Protein AF-A0A973B1T1-F1 (afdb_monomer_lite)

pLDDT: mean 95.7, std 5.79, range [50.47, 98.44]

Secondary structure (DSSP, 8-state):
-PPPHHHHHHHHHHHH-HHHHHHHHTS-HHHHHHHHTT-S---HHHHHHHHHHHHHHHHHTTTS-HHHHHHHHHS--GGGTT--HHHHHH-

Structure (mmCIF, N/CA/C/O backbone):
data_AF-A0A973B1T1-F1
#
_entry.id   AF-A0A973B1T1-F1
#
loop_
_atom_site.group_PDB
_atom_site.id
_atom_site.type_symbol
_atom_site.label_atom_id
_atom_site.label_alt_id
_atom_site.label_comp_id
_atom_site.label_asym_id
_atom_site.label_entity_id
_atom_site.label_seq_id
_atom_site.pdbx_PDB_ins_code
_atom_site.Cartn_x
_atom_site.Cartn_y
_atom_site.Cartn_z
_atom_site.occupancy
_atom_site.B_iso_or_equiv
_atom_site.auth_seq_id
_atom_site.auth_comp_id
_atom_site.auth_asym_id
_atom_site.auth_atom_id
_atom_site.pdbx_PDB_model_num
ATOM 1 N N . MET A 1 1 ? -19.689 -1.385 -6.172 1.00 50.47 1 MET A N 1
ATOM 2 C CA . MET A 1 1 ? -19.547 -0.667 -4.889 1.00 50.47 1 MET A CA 1
ATOM 3 C C . MET A 1 1 ? -18.131 -0.135 -4.844 1.00 50.47 1 MET A C 1
ATOM 5 O O . MET A 1 1 ? -17.247 -0.829 -5.323 1.00 50.47 1 MET A O 1
ATOM 9 N N . GLN A 1 2 ? -17.937 1.110 -4.422 1.00 73.81 2 GLN A N 1
ATOM 10 C CA . GLN A 1 2 ? -16.603 1.687 -4.277 1.00 73.81 2 GLN A CA 1
ATOM 11 C C . GLN A 1 2 ? -16.154 1.395 -2.844 1.00 73.81 2 GLN A C 1
ATOM 13 O O . GLN A 1 2 ? -16.891 1.745 -1.925 1.00 73.81 2 GLN A O 1
ATOM 18 N N . ASP A 1 3 ? -15.020 0.715 -2.667 1.00 90.94 3 ASP A N 1
ATOM 19 C CA . ASP A 1 3 ? -14.549 0.319 -1.336 1.00 90.94 3 ASP A CA 1
ATOM 20 C C . ASP A 1 3 ? -14.304 1.559 -0.459 1.00 90.94 3 ASP A C 1
ATOM 22 O O . ASP A 1 3 ? -13.772 2.594 -0.905 1.00 90.94 3 ASP A O 1
ATOM 26 N N . SER A 1 4 ? -14.733 1.464 0.796 1.00 95.75 4 SER A N 1
ATOM 27 C CA . SER A 1 4 ? -14.512 2.487 1.811 1.00 95.75 4 SER A CA 1
ATOM 28 C C . SER A 1 4 ? -13.020 2.631 2.117 1.00 95.75 4 SER A C 1
ATOM 30 O O . SER A 1 4 ? -12.214 1.728 1.892 1.00 95.75 4 SER A O 1
ATOM 32 N N . THR A 1 5 ? -12.62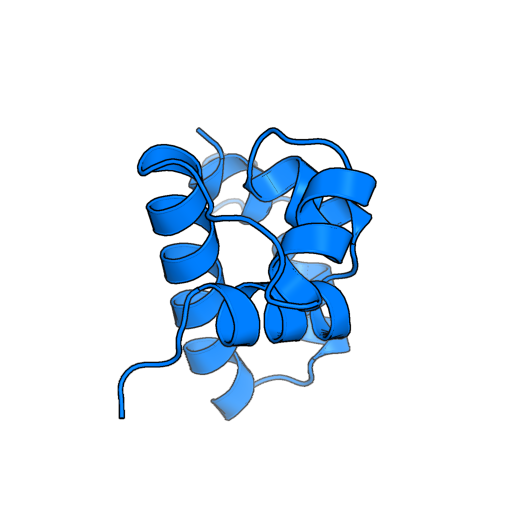0 3.778 2.663 1.00 96.31 5 THR A N 1
ATOM 33 C CA . THR A 1 5 ? -11.218 4.005 3.047 1.00 96.31 5 THR A CA 1
ATOM 34 C C . THR A 1 5 ? -10.734 3.012 4.105 1.00 96.31 5 THR A C 1
ATOM 36 O O . THR A 1 5 ? -9.561 2.648 4.091 1.00 96.31 5 THR A O 1
ATOM 39 N N . ALA A 1 6 ? -11.629 2.531 4.972 1.00 97.56 6 ALA A N 1
ATOM 40 C CA . ALA A 1 6 ? -11.335 1.501 5.963 1.00 97.56 6 ALA A CA 1
ATOM 41 C C . ALA A 1 6 ? -11.078 0.130 5.319 1.00 97.56 6 ALA A C 1
ATOM 43 O O . ALA A 1 6 ? -10.076 -0.509 5.635 1.00 97.56 6 ALA A O 1
ATOM 44 N N . GLU A 1 7 ? -11.928 -0.291 4.375 1.00 98.12 7 GLU A N 1
ATOM 45 C CA . GLU A 1 7 ? -11.747 -1.543 3.620 1.00 98.12 7 GLU A CA 1
ATOM 46 C C . GLU A 1 7 ? -10.447 -1.516 2.813 1.00 98.12 7 GLU A C 1
ATOM 48 O O . GLU A 1 7 ? -9.677 -2.474 2.837 1.00 98.12 7 GLU A O 1
ATOM 53 N N . ILE A 1 8 ? -10.149 -0.384 2.171 1.00 98.12 8 ILE A N 1
ATOM 54 C CA . ILE A 1 8 ? -8.900 -0.189 1.433 1.00 98.12 8 ILE A CA 1
ATOM 55 C C . ILE A 1 8 ? -7.687 -0.247 2.372 1.00 98.12 8 ILE A C 1
ATOM 57 O O . ILE A 1 8 ? -6.700 -0.919 2.070 1.00 98.12 8 ILE A O 1
ATOM 61 N N . ALA A 1 9 ? -7.742 0.438 3.518 1.00 98.06 9 ALA A N 1
ATOM 62 C CA . ALA A 1 9 ? -6.656 0.421 4.493 1.00 98.06 9 ALA A CA 1
ATOM 63 C C . ALA A 1 9 ? -6.422 -0.987 5.062 1.00 98.06 9 ALA A C 1
ATOM 65 O O . ALA A 1 9 ? -5.271 -1.397 5.210 1.00 98.06 9 ALA A O 1
ATOM 66 N N . ALA A 1 10 ? -7.492 -1.738 5.340 1.00 98.38 10 ALA A N 1
ATOM 67 C CA . ALA A 1 10 ? -7.410 -3.126 5.784 1.00 98.38 10 ALA A CA 1
ATOM 68 C C . ALA A 1 10 ? -6.782 -4.025 4.713 1.00 98.38 10 ALA A C 1
ATOM 70 O O . ALA A 1 10 ? -5.823 -4.734 5.005 1.00 98.38 10 ALA A O 1
ATOM 71 N N . PHE A 1 11 ? -7.240 -3.921 3.464 1.00 98.44 11 PHE A N 1
ATOM 72 C CA . PHE A 1 11 ?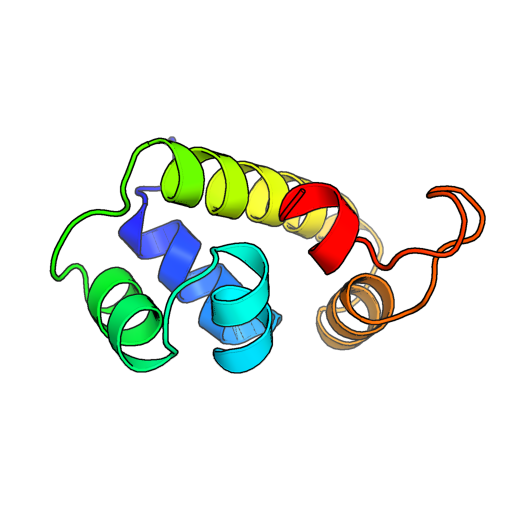 -6.695 -4.684 2.342 1.00 98.44 11 PHE A CA 1
ATOM 73 C C . PHE A 1 11 ? -5.192 -4.439 2.149 1.00 98.44 11 PHE A C 1
ATOM 75 O O . PHE A 1 11 ? -4.401 -5.380 2.091 1.00 98.44 11 PHE A O 1
ATOM 82 N N . LEU A 1 12 ? -4.770 -3.170 2.099 1.00 98.25 12 LEU A N 1
ATOM 83 C CA . LEU A 1 12 ? -3.355 -2.833 1.933 1.00 98.25 12 LEU A CA 1
ATOM 84 C C . LEU A 1 12 ? -2.525 -3.302 3.128 1.00 98.25 12 LEU A C 1
ATOM 86 O O . LEU A 1 12 ? -1.459 -3.884 2.938 1.00 98.25 12 LEU A O 1
ATOM 90 N N . ARG A 1 13 ? -3.025 -3.131 4.356 1.00 98.06 13 ARG A N 1
ATOM 91 C CA . ARG A 1 13 ? -2.358 -3.655 5.552 1.00 98.06 13 ARG A CA 1
ATOM 92 C C . ARG A 1 13 ? -2.168 -5.170 5.464 1.00 98.06 13 ARG A C 1
ATOM 94 O O . ARG A 1 13 ? -1.092 -5.649 5.813 1.00 98.06 13 ARG A O 1
ATOM 101 N N . ASP A 1 14 ? -3.173 -5.902 4.999 1.00 98.25 14 ASP A N 1
ATOM 102 C CA . ASP A 1 14 ? -3.165 -7.365 4.972 1.00 98.25 14 ASP A CA 1
ATOM 103 C C . ASP A 1 14 ? -2.310 -7.932 3.826 1.00 98.25 14 ASP A C 1
ATOM 105 O O . ASP A 1 14 ? -1.780 -9.035 3.949 1.00 98.25 14 ASP A O 1
ATOM 109 N N . HIS A 1 15 ? -2.135 -7.198 2.721 1.00 98.19 15 HIS A N 1
ATOM 110 C CA . HIS A 1 15 ? -1.390 -7.684 1.549 1.00 98.19 15 HIS A CA 1
ATOM 111 C C . HIS A 1 15 ? -0.005 -7.058 1.368 1.00 98.19 15 HIS A C 1
ATOM 113 O O . HIS A 1 15 ? 0.932 -7.749 0.971 1.00 98.19 15 HIS A O 1
ATOM 119 N N . LEU A 1 16 ? 0.161 -5.774 1.685 1.00 97.69 16 LEU A N 1
ATOM 120 C CA . LEU A 1 16 ? 1.459 -5.090 1.669 1.00 97.69 16 LEU A CA 1
ATOM 121 C C . LEU A 1 16 ? 2.162 -5.150 3.031 1.00 97.69 16 LEU A C 1
ATOM 123 O O . LEU A 1 16 ? 3.395 -5.123 3.111 1.00 97.69 16 LEU A O 1
ATOM 127 N N . GLY A 1 17 ? 1.391 -5.277 4.109 1.00 97.88 17 GLY A N 1
ATOM 128 C CA . GLY A 1 17 ? 1.877 -5.166 5.476 1.00 97.88 17 GLY A CA 1
ATOM 129 C C . GLY A 1 17 ? 1.716 -3.749 6.027 1.00 97.88 17 GLY A C 1
ATOM 130 O O . GLY A 1 17 ? 1.755 -2.747 5.306 1.00 97.88 17 GLY A O 1
ATOM 131 N N . ALA A 1 18 ? 1.577 -3.656 7.350 1.00 97.56 18 ALA A N 1
ATOM 132 C CA . ALA A 1 18 ? 1.304 -2.391 8.024 1.00 97.56 18 ALA A CA 1
ATOM 133 C C . ALA A 1 18 ? 2.441 -1.360 7.880 1.00 97.56 18 ALA A C 1
ATOM 135 O O . ALA A 1 18 ? 2.165 -0.175 7.736 1.00 97.56 18 ALA A O 1
ATOM 136 N N . GLN A 1 19 ? 3.708 -1.797 7.869 1.00 97.81 19 GLN A N 1
ATOM 137 C CA . GLN A 1 19 ? 4.858 -0.895 7.698 1.00 97.81 19 GLN A CA 1
ATOM 138 C C . GLN A 1 19 ? 4.901 -0.253 6.310 1.00 97.81 19 GLN A C 1
ATOM 140 O O . GLN A 1 19 ? 5.124 0.949 6.205 1.00 97.81 19 GLN A O 1
ATOM 145 N N . LEU A 1 20 ? 4.656 -1.032 5.254 1.00 97.19 20 LEU A N 1
ATOM 146 C CA . LEU A 1 20 ? 4.693 -0.509 3.889 1.00 97.19 20 LEU A CA 1
ATOM 147 C C . LEU A 1 20 ? 3.513 0.432 3.631 1.00 97.19 20 LEU A C 1
ATOM 149 O O . LEU A 1 20 ? 3.678 1.490 3.037 1.00 97.19 20 LEU A O 1
ATOM 153 N N . THR A 1 21 ? 2.340 0.093 4.172 1.00 98.00 21 THR A N 1
ATOM 154 C CA . THR A 1 21 ? 1.152 0.960 4.121 1.00 98.00 21 THR A CA 1
ATOM 155 C C . THR A 1 21 ? 1.368 2.269 4.892 1.00 98.00 21 THR A C 1
ATOM 157 O O . THR A 1 21 ? 0.914 3.326 4.459 1.00 98.00 21 THR A O 1
ATOM 160 N N . ALA A 1 22 ? 2.079 2.221 6.022 1.00 98.00 22 ALA A N 1
ATOM 161 C CA . ALA A 1 22 ? 2.441 3.398 6.811 1.00 98.00 22 ALA A CA 1
ATOM 162 C C . ALA A 1 22 ? 3.412 4.315 6.049 1.00 98.00 22 ALA A C 1
ATOM 164 O O . ALA A 1 22 ? 3.154 5.512 5.939 1.00 98.00 22 ALA A O 1
ATOM 165 N N . LEU A 1 23 ? 4.458 3.742 5.440 1.00 96.88 23 LEU A N 1
ATOM 166 C CA . LEU A 1 23 ? 5.390 4.469 4.572 1.00 96.88 23 LEU A CA 1
ATOM 167 C C . LEU A 1 23 ? 4.661 5.137 3.399 1.00 96.88 23 LEU A C 1
ATOM 169 O O . LEU A 1 23 ? 4.812 6.335 3.186 1.00 96.88 23 LEU A O 1
ATOM 173 N N . LEU A 1 24 ? 3.810 4.381 2.699 1.00 96.25 24 LEU A N 1
ATOM 174 C CA . LEU A 1 24 ? 2.993 4.865 1.584 1.00 96.25 24 LEU A CA 1
ATOM 175 C C . LEU A 1 24 ? 2.167 6.103 1.957 1.00 96.25 24 LEU A C 1
ATOM 177 O O . LEU A 1 24 ? 1.938 6.971 1.124 1.00 96.25 24 LEU A O 1
ATOM 181 N N . THR A 1 25 ? 1.663 6.162 3.191 1.00 96.69 25 THR A N 1
ATOM 182 C CA . THR A 1 25 ? 0.701 7.181 3.635 1.00 96.69 25 THR A CA 1
ATOM 183 C C . THR A 1 25 ? 1.313 8.296 4.470 1.00 96.69 25 THR A C 1
ATOM 185 O O . THR A 1 25 ? 0.593 9.243 4.787 1.00 96.69 25 THR A O 1
ATOM 188 N N . ASP A 1 26 ? 2.615 8.230 4.756 1.00 96.69 26 ASP A N 1
ATOM 189 C CA . ASP A 1 26 ? 3.331 9.159 5.638 1.00 96.69 26 ASP A CA 1
ATOM 190 C C . ASP A 1 26 ? 2.663 9.286 7.023 1.00 96.69 26 ASP A C 1
ATOM 192 O O . ASP A 1 26 ? 2.408 10.370 7.553 1.00 96.69 26 ASP A O 1
ATOM 196 N N . VAL A 1 27 ? 2.294 8.139 7.600 1.00 97.06 27 VAL A N 1
ATOM 197 C CA . VAL A 1 27 ? 1.754 8.041 8.963 1.00 97.06 27 VAL A CA 1
ATOM 198 C C . VAL A 1 27 ? 2.393 6.880 9.712 1.00 97.06 27 VAL A C 1
ATOM 200 O O . VAL A 1 27 ? 3.095 6.052 9.142 1.00 97.06 27 VAL A O 1
ATOM 203 N N . ASP A 1 28 ? 2.140 6.787 11.012 1.00 98.00 28 ASP A N 1
ATOM 204 C CA . ASP A 1 28 ? 2.588 5.655 11.811 1.00 98.00 28 ASP A CA 1
ATOM 205 C C . ASP A 1 28 ? 1.704 4.398 11.609 1.00 98.00 28 ASP A C 1
ATOM 207 O O . ASP A 1 28 ? 0.525 4.463 11.247 1.00 98.00 28 ASP A O 1
ATOM 211 N N . VAL A 1 29 ? 2.266 3.225 11.917 1.00 98.25 29 VAL A N 1
ATOM 212 C CA . VAL A 1 29 ? 1.580 1.920 11.827 1.00 98.25 29 VAL A CA 1
ATOM 213 C C . VAL A 1 29 ? 0.305 1.856 12.679 1.00 98.25 29 VAL A C 1
ATOM 215 O O . VAL A 1 29 ? -0.661 1.189 12.304 1.00 98.25 29 VAL A O 1
ATOM 218 N N . ARG A 1 30 ? 0.260 2.546 13.826 1.00 98.12 30 ARG A N 1
ATOM 219 C CA . ARG A 1 30 ? -0.922 2.558 14.698 1.00 98.12 30 ARG A CA 1
ATOM 220 C C . ARG A 1 30 ? -2.070 3.318 14.036 1.00 98.12 30 ARG A C 1
ATOM 222 O O . ARG A 1 30 ? -3.212 2.881 14.147 1.00 98.12 30 ARG A O 1
ATOM 229 N N . THR A 1 31 ? -1.780 4.396 13.316 1.00 98.12 31 THR A N 1
ATOM 230 C CA . THR A 1 31 ? -2.754 5.137 12.512 1.00 98.12 31 THR A CA 1
ATOM 231 C C . THR A 1 31 ? -3.319 4.270 11.384 1.00 98.12 31 THR A C 1
ATOM 233 O O . THR A 1 31 ? -4.539 4.224 11.237 1.00 98.12 31 THR A O 1
ATOM 236 N N . VAL A 1 32 ? -2.479 3.509 10.671 1.00 98.00 32 VAL A N 1
ATOM 237 C CA . VAL A 1 32 ? -2.939 2.537 9.656 1.00 98.00 32 VAL A CA 1
ATOM 238 C C . VAL A 1 32 ? -3.849 1.472 10.269 1.00 98.00 32 VAL A C 1
ATOM 240 O O . VAL A 1 32 ? -4.929 1.206 9.746 1.00 98.00 32 VAL A O 1
ATOM 243 N N . ASN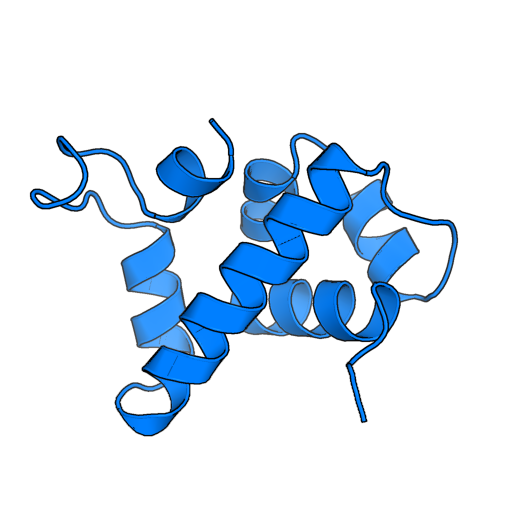 A 1 33 ? -3.452 0.885 11.402 1.00 98.00 33 ASN A N 1
ATOM 244 C CA . ASN A 1 33 ? -4.260 -0.126 12.091 1.00 98.00 33 ASN A CA 1
ATOM 245 C C . ASN A 1 33 ? -5.618 0.423 12.539 1.00 98.00 33 ASN A C 1
ATOM 247 O O . ASN A 1 33 ? -6.616 -0.287 12.451 1.00 98.00 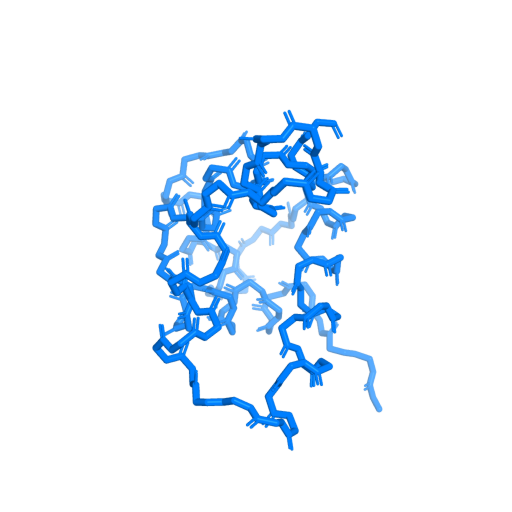33 ASN A O 1
ATOM 251 N N . ARG A 1 34 ? -5.655 1.683 12.985 1.00 98.06 34 ARG A N 1
ATOM 252 C CA . ARG A 1 34 ? -6.885 2.376 13.369 1.00 98.06 34 ARG A CA 1
ATOM 253 C C . ARG A 1 34 ? -7.815 2.542 12.160 1.00 98.06 34 ARG A C 1
ATOM 255 O O . ARG A 1 34 ? -8.965 2.128 12.228 1.00 98.06 34 ARG A O 1
ATOM 262 N N . TRP A 1 35 ? -7.302 3.016 11.020 1.00 97.69 35 TRP A N 1
ATOM 263 C CA . TRP A 1 35 ? -8.097 3.113 9.785 1.00 97.69 35 TRP A CA 1
ATOM 264 C C . TRP A 1 35 ? -8.627 1.755 9.317 1.00 97.69 35 TRP A C 1
ATOM 266 O O . TRP A 1 35 ? -9.799 1.648 8.972 1.00 97.69 35 TRP A O 1
ATOM 276 N N . ALA A 1 36 ? -7.798 0.708 9.359 1.00 97.50 36 ALA A N 1
ATOM 277 C CA . ALA A 1 36 ? -8.201 -0.655 9.009 1.00 97.50 36 ALA A CA 1
ATOM 278 C C . ALA A 1 36 ? -9.271 -1.236 9.956 1.00 97.50 36 ALA A C 1
ATOM 280 O O . ALA A 1 36 ? -10.005 -2.141 9.570 1.00 97.50 36 ALA A O 1
ATOM 281 N N . ALA A 1 37 ? -9.374 -0.725 11.186 1.00 97.19 37 ALA A N 1
ATOM 282 C CA . ALA A 1 37 ? -10.444 -1.056 12.128 1.00 97.19 37 ALA A CA 1
ATOM 283 C C . ALA A 1 37 ? -11.723 -0.217 11.912 1.00 97.19 37 ALA A C 1
ATOM 285 O O . ALA A 1 37 ? -12.678 -0.353 12.672 1.00 97.19 37 ALA A O 1
ATOM 286 N N . GLY A 1 38 ? -11.752 0.663 10.904 1.00 96.69 38 GLY A N 1
ATOM 287 C CA . GLY A 1 38 ? -12.843 1.620 10.690 1.00 96.69 38 GLY A CA 1
ATOM 288 C C . GLY A 1 38 ? -12.823 2.801 11.661 1.00 96.69 38 GLY A C 1
ATOM 289 O O . GLY A 1 38 ? -13.784 3.564 11.736 1.00 96.69 38 GLY A O 1
ATOM 290 N N . GLU A 1 39 ? -11.735 2.969 12.411 1.00 96.31 39 GLU A N 1
ATOM 291 C CA . GLU A 1 39 ? -11.574 4.040 13.380 1.00 96.31 39 GLU A CA 1
ATOM 292 C C . GLU A 1 39 ? -10.810 5.226 12.758 1.00 96.31 39 GLU A C 1
ATOM 294 O O . GLU A 1 39 ? -9.674 5.131 12.281 1.00 96.31 39 GLU A O 1
ATOM 299 N N . GLY A 1 40 ? -11.428 6.406 12.805 1.00 92.31 40 GLY A N 1
ATOM 300 C CA . GLY A 1 40 ? -10.872 7.614 12.198 1.00 92.31 40 GLY A CA 1
ATOM 301 C C . GLY A 1 40 ? -10.877 7.587 10.666 1.00 92.31 40 GLY A C 1
ATOM 302 O O . GLY A 1 40 ? -11.199 6.590 10.029 1.00 92.31 40 GLY A O 1
ATOM 303 N N . CYS A 1 41 ? -10.518 8.720 10.066 1.00 90.44 41 CYS A N 1
ATOM 304 C CA . CYS A 1 41 ? -10.499 8.885 8.616 1.00 90.44 41 CYS A CA 1
ATOM 305 C C . CYS A 1 41 ? -9.099 9.319 8.159 1.00 90.44 41 CYS A C 1
ATOM 307 O O . CYS A 1 41 ? -8.466 10.128 8.856 1.00 90.44 41 CYS A O 1
ATOM 309 N N . PRO A 1 42 ? -8.585 8.802 7.030 1.00 95.12 42 PRO A N 1
ATOM 310 C CA . PRO A 1 42 ? -7.401 9.364 6.405 1.00 95.12 42 PRO A CA 1
ATOM 311 C C . PRO A 1 42 ? -7.621 10.834 6.045 1.00 95.12 42 PRO A C 1
ATOM 313 O O . PRO A 1 42 ? -8.724 11.263 5.714 1.00 95.12 42 PRO A O 1
ATOM 316 N N . ARG A 1 43 ? -6.547 11.623 6.096 1.00 96.12 43 ARG A N 1
ATOM 317 C CA . ARG A 1 43 ? -6.550 12.956 5.478 1.00 96.12 43 ARG A CA 1
ATOM 318 C C . ARG A 1 43 ? -6.612 12.794 3.961 1.00 96.12 43 ARG A C 1
ATOM 320 O O . ARG A 1 43 ? -6.193 11.760 3.453 1.00 96.12 43 ARG A O 1
ATOM 327 N N . GLU A 1 44 ? -7.035 13.829 3.242 1.00 96.44 44 GLU A N 1
ATOM 328 C CA . GLU A 1 44 ? -7.195 13.775 1.780 1.00 96.44 44 GLU A CA 1
ATOM 329 C C . GLU A 1 44 ? -5.941 13.251 1.046 1.00 96.44 44 GLU A C 1
ATOM 331 O O . GLU A 1 44 ? -6.052 12.432 0.136 1.00 96.44 44 GLU A O 1
ATOM 336 N N . SER A 1 45 ? -4.738 13.660 1.467 1.00 96.25 45 SER A N 1
ATOM 337 C CA . SER A 1 45 ? -3.476 13.165 0.895 1.00 96.25 45 SER A CA 1
ATOM 338 C C . SER A 1 45 ? -3.272 11.663 1.125 1.00 96.25 45 SER A C 1
ATOM 340 O O . SER A 1 45 ? -2.985 10.924 0.186 1.00 96.25 45 SER A O 1
ATOM 342 N N . ALA A 1 46 ? -3.469 11.193 2.358 1.00 97.31 46 ALA A N 1
ATOM 343 C CA . ALA A 1 46 ? -3.370 9.778 2.702 1.00 97.31 46 ALA A CA 1
ATOM 344 C C . ALA A 1 46 ? -4.460 8.946 2.009 1.00 97.31 46 ALA A C 1
ATOM 346 O O . ALA A 1 46 ? -4.177 7.849 1.538 1.00 97.31 46 ALA A O 1
ATOM 347 N N . GLU A 1 47 ? -5.680 9.478 1.884 1.00 97.31 47 GLU A N 1
ATOM 348 C CA . GLU A 1 47 ? -6.767 8.836 1.146 1.00 97.31 47 GLU A CA 1
ATOM 349 C C . GLU A 1 47 ? -6.402 8.634 -0.331 1.00 97.31 47 GLU A C 1
ATOM 351 O O . GLU A 1 47 ? -6.561 7.535 -0.863 1.00 97.31 47 GLU A O 1
ATOM 356 N N . LYS A 1 48 ? -5.868 9.668 -0.994 1.00 97.25 48 LYS A N 1
ATOM 357 C CA . LYS A 1 48 ? -5.403 9.561 -2.386 1.00 97.25 48 LYS A CA 1
ATOM 358 C C . LYS A 1 48 ? -4.334 8.477 -2.533 1.00 97.25 48 LYS A C 1
ATOM 360 O O . LYS A 1 48 ? -4.438 7.650 -3.437 1.00 97.25 48 LYS A O 1
ATOM 365 N N . ARG A 1 49 ? -3.366 8.430 -1.612 1.00 97.88 49 ARG A N 1
ATOM 366 C CA . ARG A 1 49 ? -2.270 7.446 -1.604 1.00 97.88 49 ARG A CA 1
ATOM 367 C C . ARG A 1 49 ? -2.770 6.010 -1.427 1.00 97.88 49 ARG A C 1
ATOM 369 O O . ARG A 1 49 ? -2.421 5.149 -2.234 1.00 97.88 49 ARG A O 1
ATOM 376 N N . ILE A 1 50 ? -3.641 5.741 -0.445 1.00 97.44 50 ILE A N 1
ATOM 377 C CA . ILE A 1 50 ? -4.202 4.387 -0.268 1.00 97.44 50 ILE A CA 1
ATOM 378 C C . ILE A 1 50 ? -5.075 3.975 -1.455 1.00 97.44 50 ILE A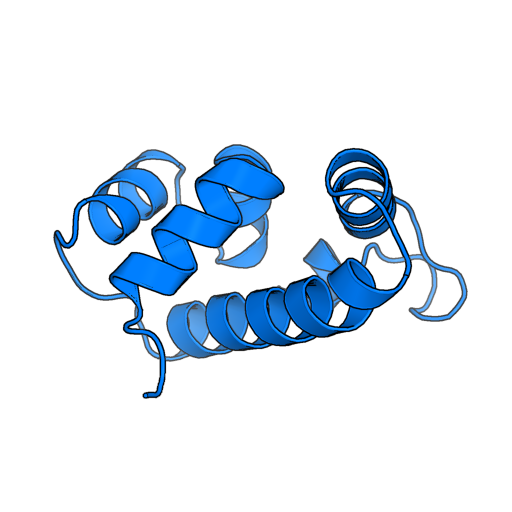 C 1
ATOM 380 O O . ILE A 1 50 ? -5.026 2.825 -1.879 1.00 97.44 50 ILE A O 1
ATOM 384 N N . ARG A 1 51 ? -5.842 4.900 -2.048 1.00 97.88 51 ARG A N 1
ATOM 385 C CA . ARG A 1 51 ? -6.654 4.589 -3.232 1.00 97.88 51 ARG A CA 1
ATOM 386 C C . ARG A 1 51 ? -5.781 4.269 -4.443 1.00 97.88 51 ARG A C 1
ATOM 388 O O . ARG A 1 51 ? -6.078 3.305 -5.142 1.00 97.88 51 ARG A O 1
ATOM 395 N N . ALA A 1 52 ? -4.703 5.021 -4.662 1.00 98.00 52 ALA A N 1
ATOM 396 C CA . ALA A 1 52 ? -3.755 4.764 -5.743 1.00 98.00 52 ALA A CA 1
ATOM 397 C C . ALA A 1 52 ? -3.078 3.393 -5.586 1.00 98.00 52 ALA A C 1
ATOM 399 O O . ALA A 1 52 ? -3.126 2.575 -6.504 1.00 98.00 52 ALA A O 1
ATOM 400 N N . ALA A 1 53 ? -2.528 3.092 -4.405 1.00 97.88 53 ALA A N 1
ATOM 401 C CA . ALA A 1 53 ? -1.899 1.795 -4.153 1.00 97.88 53 ALA A CA 1
ATOM 402 C C . ALA A 1 53 ? -2.888 0.632 -4.281 1.00 97.88 53 ALA A C 1
ATOM 404 O O . ALA A 1 53 ? -2.546 -0.400 -4.852 1.00 97.88 53 ALA A O 1
ATOM 405 N N . TYR A 1 54 ? -4.124 0.806 -3.809 1.00 98.12 54 TYR A N 1
ATOM 406 C CA . TYR A 1 54 ? -5.176 -0.196 -3.958 1.00 98.12 54 TYR A CA 1
ATOM 407 C C . TYR A 1 54 ? -5.498 -0.479 -5.422 1.00 98.12 54 TYR A C 1
ATOM 409 O O . TYR A 1 54 ? -5.549 -1.636 -5.825 1.00 98.12 54 TYR A O 1
ATOM 417 N N . GLN A 1 55 ? -5.649 0.562 -6.242 1.00 97.38 55 GLN A N 1
ATOM 418 C CA . GLN A 1 55 ? -5.902 0.404 -7.675 1.00 97.38 55 GLN A CA 1
ATOM 419 C C . GLN A 1 55 ? -4.761 -0.335 -8.379 1.00 97.38 55 GLN A C 1
ATOM 421 O O . GLN A 1 55 ? -5.021 -1.264 -9.142 1.00 97.38 55 GLN A O 1
ATOM 426 N N . VAL A 1 56 ? -3.508 0.029 -8.087 1.00 96.94 56 VAL A N 1
ATOM 427 C CA . VAL A 1 56 ? -2.327 -0.654 -8.637 1.00 96.94 56 VAL A CA 1
ATOM 428 C C . VAL A 1 56 ? -2.290 -2.117 -8.196 1.00 96.94 56 VAL A C 1
ATOM 430 O O . VAL A 1 56 ? -2.119 -3.002 -9.030 1.00 96.94 56 VAL A O 1
ATOM 433 N N . PHE A 1 57 ? -2.512 -2.395 -6.909 1.00 97.75 57 PHE A N 1
ATOM 434 C CA . PHE A 1 57 ? -2.521 -3.763 -6.395 1.00 97.75 57 PHE A CA 1
ATOM 435 C C . PHE A 1 57 ? -3.600 -4.609 -7.079 1.00 97.75 57 PHE A C 1
ATOM 437 O O . PHE A 1 57 ? -3.310 -5.694 -7.576 1.00 97.75 57 PHE A O 1
ATOM 444 N N . ARG A 1 58 ? -4.837 -4.103 -7.153 1.00 97.12 58 ARG A N 1
ATOM 445 C CA . ARG A 1 58 ? -5.974 -4.808 -7.765 1.00 97.12 58 ARG A CA 1
ATOM 446 C C . ARG A 1 58 ? -5.777 -5.062 -9.257 1.00 97.12 58 ARG A C 1
ATOM 448 O O . ARG A 1 58 ? -6.241 -6.081 -9.757 1.00 97.12 58 ARG A O 1
ATOM 455 N N . LEU A 1 59 ? -5.081 -4.167 -9.960 1.00 96.81 59 LEU A N 1
ATOM 456 C CA . LEU A 1 59 ? -4.702 -4.382 -11.356 1.00 96.81 59 LEU A CA 1
ATOM 457 C C . LEU A 1 59 ? -3.720 -5.555 -11.494 1.00 96.81 59 LEU A C 1
ATOM 459 O O . LEU A 1 59 ? -3.884 -6.383 -12.385 1.00 96.81 59 LEU A O 1
ATOM 463 N N . LEU A 1 60 ? -2.722 -5.633 -10.610 1.00 96.69 60 LEU A N 1
ATOM 464 C CA . LEU A 1 60 ? -1.693 -6.675 -10.646 1.00 96.69 60 LEU A CA 1
ATOM 465 C C . LEU A 1 60 ? -2.196 -8.037 -10.149 1.00 96.69 60 LEU A C 1
ATOM 467 O O . LEU A 1 60 ? -1.703 -9.064 -10.603 1.00 96.69 60 LEU A O 1
ATOM 471 N N . GLU A 1 61 ? -3.200 -8.065 -9.273 1.00 96.00 61 GLU A N 1
ATOM 472 C CA . GLU A 1 61 ? -3.777 -9.295 -8.705 1.00 96.00 61 GLU A CA 1
ATOM 473 C C . GLU A 1 61 ? -4.416 -10.218 -9.761 1.00 96.00 61 GLU A C 1
ATOM 475 O O . GLU A 1 61 ? -4.570 -11.415 -9.534 1.00 96.00 61 GLU A O 1
ATOM 480 N N . GLY A 1 62 ? -4.737 -9.692 -10.950 1.00 94.88 62 GLY A N 1
ATOM 481 C CA . GLY A 1 62 ? -5.157 -10.502 -12.099 1.00 94.88 62 GLY A CA 1
ATOM 482 C C . GLY A 1 62 ? -4.027 -11.294 -12.773 1.00 94.88 62 GLY A C 1
ATOM 483 O O . GLY A 1 62 ? -4.311 -12.166 -13.593 1.00 94.88 62 GLY A O 1
ATOM 484 N N . PHE A 1 63 ? -2.766 -10.996 -12.448 1.00 96.81 63 PHE A N 1
ATOM 485 C CA . PHE A 1 63 ? -1.579 -11.537 -13.118 1.00 96.81 63 PHE A CA 1
ATOM 486 C C . PHE A 1 63 ? -0.590 -12.191 -12.151 1.00 96.81 63 PHE A C 1
ATOM 488 O O . PHE A 1 63 ? 0.072 -13.157 -12.519 1.00 96.81 63 PHE A O 1
ATOM 495 N N . GLU A 1 64 ? -0.492 -11.677 -10.927 1.00 97.62 64 GLU A N 1
ATOM 496 C CA . GLU A 1 64 ? 0.556 -12.025 -9.972 1.00 97.62 64 GLU A CA 1
ATOM 497 C C . GLU A 1 64 ? -0.012 -12.383 -8.597 1.00 97.62 64 GLU A C 1
ATOM 499 O O . GLU A 1 64 ? -1.061 -11.897 -8.174 1.00 97.62 64 GLU A O 1
ATOM 504 N N . ALA A 1 65 ? 0.717 -13.216 -7.854 1.00 96.94 65 ALA A N 1
ATOM 505 C CA . ALA A 1 65 ? 0.361 -13.546 -6.477 1.00 96.94 65 ALA A CA 1
ATOM 506 C C . ALA A 1 65 ? 0.681 -12.381 -5.520 1.00 96.94 65 ALA A C 1
ATOM 508 O O . ALA A 1 65 ? 1.673 -11.669 -5.702 1.00 96.94 65 ALA A O 1
ATOM 509 N N . SER A 1 66 ? -0.089 -12.235 -4.434 1.00 96.50 66 SER A N 1
ATOM 510 C CA . SER A 1 66 ? 0.088 -11.152 -3.448 1.00 96.50 66 SER A CA 1
ATOM 511 C C . SER A 1 66 ? 1.533 -10.984 -2.937 1.00 96.50 66 SER A C 1
ATOM 513 O O . SER A 1 66 ? 1.982 -9.841 -2.846 1.00 96.50 66 SER A O 1
ATOM 515 N N . PRO A 1 67 ? 2.314 -12.053 -2.650 1.00 97.12 67 PRO A N 1
ATOM 516 C CA . PRO A 1 67 ? 3.715 -11.901 -2.253 1.00 97.12 67 PRO A CA 1
ATOM 517 C C . PRO A 1 67 ? 4.601 -11.274 -3.340 1.00 97.12 67 PRO A C 1
ATOM 519 O O . PRO A 1 67 ? 5.480 -10.478 -3.012 1.00 97.12 67 PRO A O 1
ATOM 522 N N . THR A 1 68 ? 4.358 -11.594 -4.616 1.00 97.75 68 THR A N 1
ATOM 523 C CA . THR A 1 68 ? 5.081 -11.018 -5.761 1.00 97.75 68 THR A CA 1
ATOM 524 C C . THR A 1 68 ? 4.750 -9.540 -5.915 1.00 97.75 68 THR A C 1
ATOM 526 O O . THR A 1 68 ? 5.655 -8.715 -6.023 1.00 97.75 68 THR A O 1
ATOM 529 N N . ILE A 1 69 ? 3.465 -9.183 -5.830 1.00 98.06 69 ILE A N 1
ATOM 530 C CA . ILE A 1 69 ? 3.013 -7.786 -5.888 1.00 98.06 69 ILE A CA 1
ATOM 531 C C . ILE A 1 69 ? 3.631 -6.985 -4.741 1.00 98.06 69 ILE A C 1
ATOM 533 O O . ILE A 1 69 ? 4.182 -5.907 -4.954 1.00 98.06 69 ILE A O 1
ATOM 537 N N . ARG A 1 70 ? 3.618 -7.535 -3.522 1.00 97.75 70 ARG A N 1
ATOM 538 C CA . ARG A 1 70 ? 4.261 -6.912 -2.363 1.00 97.75 70 ARG A CA 1
ATOM 539 C C . ARG A 1 70 ? 5.760 -6.699 -2.588 1.00 97.75 70 ARG A C 1
ATOM 541 O O . ARG A 1 70 ? 6.265 -5.629 -2.264 1.00 97.75 70 ARG A O 1
ATOM 548 N N . ALA A 1 71 ? 6.471 -7.692 -3.126 1.00 97.19 71 ALA A N 1
ATOM 549 C CA . ALA A 1 71 ? 7.891 -7.558 -3.452 1.00 97.19 71 ALA A CA 1
ATOM 550 C C . ALA A 1 71 ? 8.132 -6.458 -4.496 1.00 97.19 71 ALA A C 1
ATOM 552 O O . ALA A 1 71 ? 9.044 -5.653 -4.325 1.00 97.19 71 ALA A O 1
ATOM 553 N N . TRP A 1 72 ? 7.276 -6.367 -5.515 1.00 96.56 72 TRP A N 1
ATOM 554 C CA . TRP A 1 72 ? 7.330 -5.311 -6.524 1.00 96.56 72 TRP A CA 1
ATOM 555 C C . TRP A 1 72 ? 7.108 -3.913 -5.924 1.00 96.56 72 TRP A C 1
ATOM 557 O O . TRP A 1 72 ? 7.853 -2.998 -6.249 1.00 96.56 72 TRP A O 1
ATOM 567 N N . PHE A 1 73 ? 6.179 -3.752 -4.973 1.00 97.38 73 PHE A N 1
ATOM 568 C CA . PHE A 1 73 ? 5.973 -2.483 -4.256 1.00 97.38 73 PHE A CA 1
ATOM 569 C C . PHE A 1 73 ? 7.194 -2.017 -3.443 1.00 97.38 73 PHE A C 1
ATOM 571 O O . PHE A 1 73 ? 7.321 -0.820 -3.181 1.00 97.38 73 PHE A O 1
ATOM 578 N N . MET A 1 74 ? 8.059 -2.943 -3.016 1.00 96.62 74 MET A N 1
ATOM 579 C CA . MET A 1 74 ? 9.279 -2.651 -2.249 1.00 96.62 74 MET A CA 1
ATOM 580 C C . MET A 1 74 ? 10.527 -2.514 -3.130 1.00 96.62 74 MET A C 1
ATOM 582 O O . MET A 1 74 ? 11.504 -1.902 -2.709 1.00 96.62 74 MET A O 1
ATOM 586 N N . GLY A 1 75 ? 10.533 -3.133 -4.310 1.00 95.38 75 GLY A N 1
ATOM 587 C CA . GLY A 1 75 ? 11.693 -3.163 -5.192 1.00 95.38 75 GLY A CA 1
ATOM 588 C C . GLY A 1 75 ? 11.902 -1.840 -5.921 1.00 95.38 75 GLY A C 1
ATOM 589 O O . GLY A 1 75 ? 10.936 -1.177 -6.292 1.00 95.38 75 GLY A O 1
ATOM 590 N N . MET A 1 76 ? 13.167 -1.487 -6.172 1.00 93.12 76 MET A N 1
ATOM 591 C CA . MET A 1 76 ? 13.503 -0.401 -7.097 1.00 93.12 76 MET A CA 1
ATOM 592 C C . MET A 1 76 ? 12.912 -0.705 -8.469 1.00 93.12 76 MET A C 1
ATOM 594 O O . MET A 1 76 ? 13.022 -1.833 -8.965 1.00 93.12 76 MET A O 1
ATOM 598 N N . ASN A 1 77 ? 12.311 0.304 -9.085 1.00 92.50 77 ASN A N 1
ATOM 599 C CA . ASN A 1 77 ? 11.722 0.167 -10.400 1.00 92.50 77 ASN A CA 1
ATOM 600 C C . ASN A 1 77 ? 12.414 1.130 -11.380 1.00 92.50 77 ASN A C 1
ATOM 602 O O . ASN A 1 77 ? 12.205 2.337 -11.281 1.00 92.50 77 ASN A O 1
ATOM 606 N N . PRO A 1 78 ? 13.180 0.625 -12.368 1.00 92.06 78 PRO A N 1
ATOM 607 C CA . PRO A 1 78 ? 13.846 1.469 -13.364 1.00 92.06 78 PRO A CA 1
ATOM 608 C C . PRO A 1 78 ? 12.885 2.307 -14.215 1.00 92.06 78 PRO A C 1
ATOM 610 O O . PRO A 1 78 ? 13.284 3.299 -14.814 1.00 92.06 78 PRO A O 1
ATOM 613 N N . GLN A 1 79 ? 11.608 1.918 -14.291 1.00 92.12 79 GLN A N 1
ATOM 614 C CA . GLN A 1 79 ? 10.571 2.700 -14.972 1.00 92.12 79 GLN A CA 1
ATOM 615 C C . GLN A 1 79 ? 10.060 3.874 -14.121 1.00 92.12 79 GLN A C 1
ATOM 617 O O . GLN A 1 79 ? 9.281 4.682 -14.618 1.00 92.12 79 GLN A O 1
ATOM 622 N N . LEU A 1 80 ? 10.469 3.944 -12.852 1.00 92.88 80 LEU A N 1
ATOM 623 C CA . LEU A 1 80 ? 10.133 4.978 -11.876 1.00 92.88 80 LEU A CA 1
ATOM 624 C C . LEU A 1 80 ? 11.409 5.679 -11.379 1.00 92.88 80 LEU A C 1
ATOM 626 O O . LEU A 1 80 ? 11.537 5.931 -10.189 1.00 92.88 80 LEU A O 1
ATOM 630 N N . ASP A 1 81 ? 12.380 5.937 -12.259 1.00 93.62 81 ASP A N 1
ATOM 631 C CA . ASP A 1 81 ? 13.649 6.599 -11.902 1.00 93.62 81 ASP A CA 1
ATOM 632 C C . ASP A 1 81 ? 14.376 5.932 -10.711 1.00 93.62 81 ASP A C 1
ATOM 634 O O . ASP A 1 81 ? 14.927 6.598 -9.836 1.00 93.62 81 ASP A O 1
ATOM 638 N N . ASP A 1 82 ? 14.336 4.596 -10.669 1.00 93.81 82 ASP A N 1
ATOM 639 C CA . ASP A 1 82 ? 14.906 3.738 -9.621 1.00 93.81 82 ASP A CA 1
ATOM 640 C C . ASP A 1 82 ? 14.299 3.900 -8.213 1.00 93.81 82 ASP A C 1
ATOM 642 O O . ASP A 1 82 ? 14.796 3.288 -7.264 1.00 93.81 82 ASP A O 1
ATOM 646 N N . VAL A 1 83 ? 13.179 4.618 -8.057 1.00 95.94 83 VAL A N 1
ATOM 647 C CA . VAL A 1 83 ? 12.401 4.585 -6.807 1.00 95.94 83 VAL A CA 1
ATOM 648 C C . VAL A 1 83 ? 11.434 3.404 -6.778 1.00 95.94 83 VAL A C 1
ATOM 650 O O . VAL A 1 83 ? 11.019 2.863 -7.809 1.00 95.94 83 VAL A O 1
ATOM 653 N N . SER A 1 84 ? 11.061 2.968 -5.577 1.00 96.25 84 SER A N 1
ATOM 654 C CA . SER A 1 84 ? 10.040 1.933 -5.425 1.00 96.25 84 SER A CA 1
ATOM 655 C C . SER A 1 84 ? 8.640 2.467 -5.761 1.00 96.25 84 SER A C 1
ATOM 657 O O . SER A 1 84 ? 8.366 3.657 -5.576 1.00 96.25 84 SER A O 1
ATOM 659 N N . PRO A 1 85 ? 7.688 1.609 -6.177 1.00 97.06 85 PRO A N 1
ATOM 660 C CA . PRO A 1 85 ? 6.293 2.017 -6.346 1.00 97.06 85 PRO A CA 1
ATOM 661 C C . PRO A 1 85 ? 5.683 2.626 -5.077 1.00 97.06 85 PRO A C 1
ATOM 663 O O . PRO A 1 85 ? 4.826 3.503 -5.165 1.00 97.06 85 PRO A O 1
ATOM 666 N N . THR A 1 86 ? 6.137 2.195 -3.894 1.00 96.81 86 THR A N 1
ATOM 667 C CA . THR A 1 86 ? 5.707 2.792 -2.622 1.00 96.81 86 THR A CA 1
ATOM 668 C C . THR A 1 86 ? 6.165 4.245 -2.501 1.00 96.81 86 THR A C 1
ATOM 670 O O . THR A 1 86 ? 5.355 5.110 -2.175 1.00 96.81 86 THR A O 1
ATOM 673 N N . GLU A 1 87 ? 7.435 4.530 -2.792 1.00 95.00 87 GLU A N 1
ATOM 674 C CA . GLU A 1 87 ? 7.987 5.891 -2.750 1.00 95.00 87 GLU A CA 1
ATOM 675 C C . GLU A 1 87 ? 7.374 6.785 -3.830 1.00 95.00 87 GLU A C 1
ATOM 677 O O . GLU A 1 87 ? 7.022 7.927 -3.552 1.00 95.00 87 GLU A O 1
ATOM 682 N N . ALA A 1 88 ? 7.165 6.253 -5.038 1.00 96.06 88 ALA A N 1
ATOM 683 C CA . ALA A 1 88 ? 6.544 6.990 -6.135 1.00 96.06 88 ALA A CA 1
ATOM 684 C C . ALA A 1 88 ? 5.113 7.456 -5.809 1.00 96.06 88 ALA A C 1
ATOM 686 O O . ALA A 1 88 ? 4.713 8.533 -6.237 1.00 96.06 88 ALA A O 1
ATOM 687 N N . ILE A 1 89 ? 4.343 6.664 -5.051 1.00 95.88 89 ILE A N 1
ATOM 688 C CA . ILE A 1 89 ? 2.993 7.047 -4.603 1.00 95.88 89 ILE A CA 1
ATOM 689 C C . ILE A 1 89 ? 3.050 7.977 -3.382 1.00 95.88 89 ILE A C 1
ATOM 691 O O . ILE A 1 89 ? 2.159 8.807 -3.199 1.00 95.88 89 ILE A O 1
ATOM 695 N N . ALA A 1 90 ? 4.057 7.820 -2.521 1.00 93.19 90 ALA A N 1
ATOM 696 C CA . ALA A 1 90 ? 4.212 8.652 -1.334 1.00 93.19 90 ALA A CA 1
ATOM 697 C C . ALA A 1 90 ? 4.617 10.097 -1.676 1.00 93.19 90 ALA A C 1
ATOM 699 O O . ALA A 1 90 ? 4.226 11.006 -0.941 1.00 93.19 90 ALA A O 1
ATOM 700 N N . ASN A 1 91 ? 5.364 10.309 -2.761 1.00 82.81 91 ASN A N 1
ATOM 701 C CA . ASN A 1 91 ? 5.850 11.626 -3.191 1.00 82.81 91 ASN A CA 1
ATOM 702 C C . ASN A 1 91 ? 4.760 12.566 -3.732 1.00 82.81 91 ASN A C 1
ATOM 704 O O . ASN A 1 91 ? 3.745 12.092 -4.287 1.00 82.81 91 ASN A O 1
#

Foldseek 3Di:
DDDDQLCLLLVCCVLLNLVLLCLLQVHD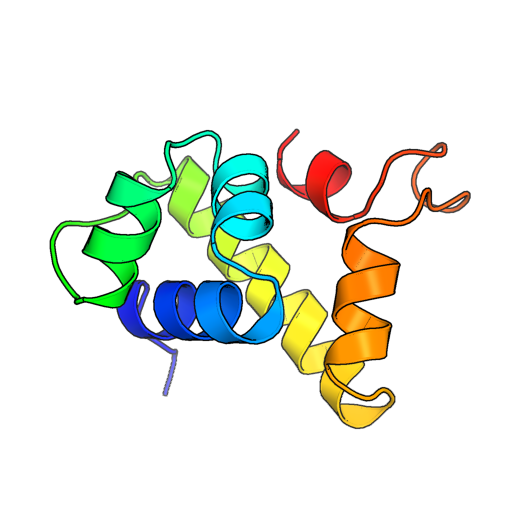SVVSVCSVVVHDDRDPLSSQSSVVLSVVQVVCVVPDDSVVSNVQQCFQDVVQVRDGVSVSSSD

Radius of gyration: 12.31 Å; chains: 1; bounding box: 34×27×30 Å

Sequence (91 aa):
MQDSTAEIAAFLRDHLGAQLTALLTDVDVRTVNRWAAGEGCPRESAEKRIRAAYQVFRLLEGFEASPTIRAWFMGMNPQLDDVSPTEAIAN